Protein AF-A0ABD7NIS1-F1 (afdb_monomer_lite)

Secondary structure (DSSP, 8-state):
--HHHHHHHHHHHHHHHHHHHHS---HHHHHHHHHHHHHHHHHHHHHTT---HHHHHHHHHHHHHHHTTPPPPPP-TTSS--------------SS---------HHHHHHHHHS------

Organism: Klebsiella pneumoniae (NCBI:txid573)

Sequence (121 aa):
MKREYADKINSLLQCFHFNKEFLEWNHDYSHQLLRHGVSHLYHFAMLQGENDETTLEELRNIIISITNGDIPKPYDLSSMDAEQPEAASKTVMFFKPLAVTVEVTPEMLQQLKQSPRCQRR

Foldseek 3Di:
DALVLLVQLLVLVVVLVCCVPPVVPDNVVSLVSSLVSLVCSLVVCVVVVPPPPVVNVVSVVCSVCSVVVHHDDRDDSVPHDPPDPPPPVPPVDPPDDPPDDDDQDPVNVVVVVPPDDPPDD

Radius of gyration: 25.38 Å; chains: 1; bounding box: 46×58×58 Å

pLDDT: mean 80.06, std 16.13, range [44.03, 96.0]

Structure (mmCIF, N/CA/C/O backbone):
data_AF-A0ABD7NIS1-F1
#
_entry.id   AF-A0ABD7NIS1-F1
#
loop_
_atom_site.group_PDB
_atom_site.id
_atom_site.type_symbol
_atom_site.label_atom_id
_atom_site.label_alt_id
_atom_site.label_comp_id
_atom_site.label_asym_id
_atom_site.label_entity_id
_atom_site.label_seq_id
_atom_site.pdbx_PDB_ins_code
_atom_site.Cartn_x
_atom_site.Cartn_y
_atom_site.Cartn_z
_atom_site.occupancy
_atom_site.B_iso_or_equiv
_atom_site.auth_seq_id
_atom_site.auth_comp_id
_atom_site.auth_asym_id
_atom_site.auth_atom_id
_atom_site.pdbx_PDB_model_num
ATOM 1 N N . MET A 1 1 ? -11.942 -6.179 4.458 1.00 85.94 1 MET A N 1
ATOM 2 C CA . MET A 1 1 ? -10.960 -5.083 4.301 1.00 85.94 1 MET A CA 1
ATOM 3 C C . MET A 1 1 ? -11.689 -3.753 4.191 1.00 85.94 1 MET A C 1
ATOM 5 O O . MET A 1 1 ? -12.644 -3.682 3.426 1.00 85.94 1 MET A O 1
ATOM 9 N N . LYS A 1 2 ? -11.251 -2.712 4.914 1.00 88.75 2 LYS A N 1
ATOM 10 C CA . LYS A 1 2 ? -11.826 -1.358 4.795 1.00 88.75 2 LYS A CA 1
ATOM 11 C C . LYS A 1 2 ? -11.429 -0.660 3.493 1.00 88.75 2 LYS A C 1
ATOM 13 O O . LYS A 1 2 ? -10.336 -0.868 2.959 1.00 88.75 2 LYS A O 1
ATOM 18 N N . ARG A 1 3 ? -12.309 0.231 3.028 1.00 89.44 3 ARG A N 1
ATOM 19 C CA . ARG A 1 3 ? -12.161 0.988 1.775 1.00 89.44 3 ARG A CA 1
ATOM 20 C C . ARG A 1 3 ? -10.873 1.813 1.712 1.00 89.44 3 ARG A C 1
ATOM 22 O O . ARG A 1 3 ? -10.237 1.859 0.666 1.00 89.44 3 ARG A O 1
ATOM 29 N N . GLU A 1 4 ? -10.473 2.441 2.815 1.00 90.56 4 GLU A N 1
ATOM 30 C CA . GLU A 1 4 ? -9.267 3.279 2.871 1.00 90.56 4 GLU A CA 1
ATOM 31 C C . GLU A 1 4 ? -7.980 2.497 2.575 1.00 90.56 4 GLU A C 1
ATOM 33 O O . GLU A 1 4 ? -7.137 2.966 1.811 1.00 90.56 4 GLU A O 1
ATOM 38 N N . TYR A 1 5 ? -7.843 1.277 3.101 1.00 93.31 5 TYR A N 1
ATOM 39 C CA . TYR A 1 5 ? -6.679 0.437 2.822 1.00 93.31 5 TYR A CA 1
ATOM 40 C C . TYR A 1 5 ? -6.729 -0.130 1.408 1.00 93.31 5 TYR A C 1
ATOM 42 O O . TYR A 1 5 ? -5.697 -0.157 0.740 1.00 93.31 5 TYR A O 1
ATOM 50 N N . ALA A 1 6 ? -7.914 -0.517 0.929 1.00 93.38 6 ALA A N 1
ATOM 51 C CA . ALA A 1 6 ? -8.104 -0.961 -0.449 1.00 93.38 6 ALA A CA 1
ATOM 52 C C . ALA A 1 6 ? -7.696 0.128 -1.460 1.00 93.38 6 ALA A C 1
ATOM 54 O O . ALA A 1 6 ? -6.998 -0.159 -2.431 1.00 93.38 6 ALA A O 1
ATOM 55 N N . ASP A 1 7 ? -8.040 1.392 -1.198 1.00 93.69 7 ASP A N 1
ATOM 56 C CA . ASP A 1 7 ? -7.620 2.537 -2.014 1.00 93.69 7 ASP A CA 1
ATOM 57 C C . ASP A 1 7 ? -6.092 2.736 -2.004 1.00 93.69 7 ASP A C 1
ATOM 59 O O . ASP A 1 7 ? -5.462 2.929 -3.052 1.00 93.69 7 ASP A O 1
ATOM 63 N N . LYS A 1 8 ? -5.452 2.600 -0.833 1.00 94.69 8 LYS A N 1
ATOM 64 C CA . LYS A 1 8 ? -3.983 2.639 -0.731 1.00 94.69 8 LYS A CA 1
ATOM 65 C C . LYS A 1 8 ? -3.311 1.485 -1.468 1.00 94.69 8 LYS A C 1
ATOM 67 O O . LYS A 1 8 ? -2.303 1.714 -2.134 1.00 94.69 8 LYS A O 1
ATOM 72 N N . ILE A 1 9 ? -3.861 0.275 -1.398 1.00 95.12 9 ILE A N 1
ATOM 73 C CA . ILE A 1 9 ? -3.353 -0.875 -2.156 1.00 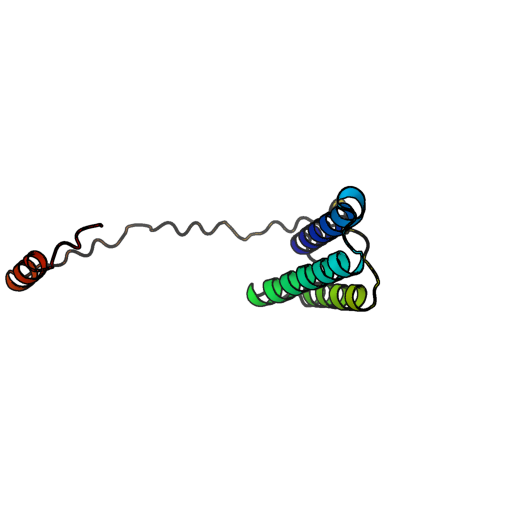95.12 9 ILE A CA 1
ATOM 74 C C . ILE A 1 9 ? -3.489 -0.622 -3.658 1.00 95.12 9 ILE A C 1
ATOM 76 O O . ILE A 1 9 ? -2.522 -0.816 -4.391 1.00 95.12 9 ILE A O 1
ATOM 80 N N . ASN A 1 10 ? -4.635 -0.117 -4.116 1.00 94.75 10 ASN A N 1
ATOM 81 C CA . ASN A 1 10 ? -4.844 0.232 -5.521 1.00 94.75 10 ASN A CA 1
ATOM 82 C C . ASN A 1 10 ? -3.838 1.279 -6.006 1.00 94.75 10 ASN A C 1
ATOM 84 O O . ASN A 1 10 ? -3.283 1.134 -7.093 1.00 94.75 10 ASN A O 1
ATOM 88 N N . SER A 1 11 ? -3.543 2.283 -5.179 1.00 94.50 11 SER A N 1
ATOM 89 C CA . SER A 1 11 ? -2.518 3.290 -5.475 1.00 94.50 11 SER A CA 1
ATOM 90 C C . SER A 1 11 ? -1.126 2.659 -5.630 1.00 94.50 11 SER A C 1
ATOM 92 O O . SER A 1 11 ? -0.404 2.969 -6.576 1.00 94.50 11 SER A O 1
ATOM 94 N N . LEU A 1 12 ? -0.751 1.730 -4.742 1.00 94.62 12 LEU A N 1
ATOM 95 C CA . LEU A 1 12 ? 0.520 0.998 -4.831 1.00 94.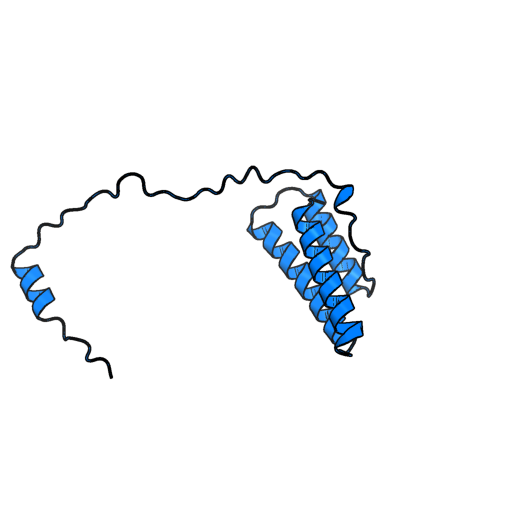62 12 LEU A CA 1
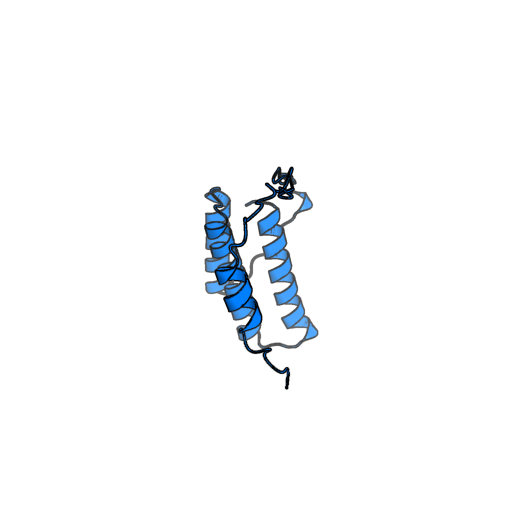ATOM 96 C C . LEU A 1 12 ? 0.594 0.112 -6.081 1.00 94.62 12 LEU A C 1
ATOM 98 O O . LEU A 1 12 ? 1.627 0.086 -6.753 1.00 94.62 12 LEU A O 1
ATOM 102 N N . LEU A 1 13 ? -0.496 -0.581 -6.420 1.00 93.62 13 LEU A N 1
ATOM 103 C CA . LEU A 1 13 ? -0.594 -1.387 -7.637 1.00 93.62 13 LEU A CA 1
ATOM 104 C C . LEU A 1 13 ? -0.485 -0.515 -8.889 1.00 93.62 13 LEU A C 1
ATOM 106 O O . LEU A 1 13 ? 0.245 -0.861 -9.815 1.00 93.62 13 LEU A O 1
ATOM 110 N N . GLN A 1 14 ? -1.139 0.646 -8.906 1.00 91.94 14 GLN A N 1
ATOM 111 C CA . GLN A 1 14 ? -1.025 1.596 -10.007 1.00 91.94 14 GLN A CA 1
ATOM 112 C C . GLN A 1 14 ? 0.423 2.063 -10.188 1.00 91.94 14 GLN A C 1
ATOM 114 O O . GLN A 1 14 ? 0.920 2.057 -11.312 1.00 91.94 14 GLN A O 1
ATOM 119 N N . CYS A 1 15 ? 1.126 2.403 -9.102 1.00 89.00 15 CYS A N 1
ATOM 120 C CA . CYS A 1 15 ? 2.551 2.735 -9.165 1.00 89.00 15 CYS A CA 1
ATOM 121 C C . CYS A 1 15 ? 3.386 1.569 -9.712 1.00 89.00 15 CYS A C 1
ATOM 123 O O . CYS A 1 15 ? 4.256 1.783 -10.552 1.00 89.00 15 CYS A O 1
ATOM 125 N N . PHE A 1 16 ? 3.112 0.337 -9.278 1.00 89.88 16 PHE A N 1
ATOM 126 C CA . PHE A 1 16 ? 3.798 -0.853 -9.780 1.00 89.88 16 PHE A CA 1
ATOM 127 C C . PHE A 1 16 ? 3.615 -1.032 -11.297 1.00 89.88 16 PHE A C 1
ATOM 129 O O . PHE A 1 16 ? 4.601 -1.202 -12.020 1.00 89.88 16 PHE A O 1
ATOM 136 N N . HIS A 1 17 ? 2.374 -0.959 -11.787 1.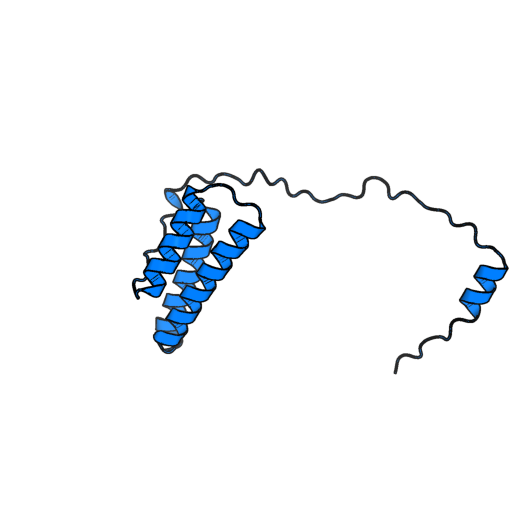00 87.56 17 HIS A N 1
ATOM 137 C CA . HIS A 1 17 ? 2.070 -1.094 -13.213 1.00 87.56 17 HIS A CA 1
ATOM 138 C C . HIS A 1 17 ? 2.666 0.056 -14.029 1.00 87.56 17 HIS A C 1
ATOM 140 O O . HIS A 1 17 ? 3.296 -0.190 -15.054 1.00 87.56 17 HIS A O 1
ATOM 146 N N . PHE A 1 18 ? 2.570 1.289 -13.527 1.00 86.31 18 PHE A N 1
ATOM 147 C CA . PHE A 1 18 ? 3.158 2.459 -14.173 1.00 86.31 18 PHE A CA 1
ATOM 148 C C . PHE A 1 18 ? 4.680 2.337 -14.316 1.00 86.31 18 PHE A C 1
ATOM 150 O O . PHE A 1 18 ? 5.219 2.542 -15.402 1.00 86.31 18 PHE A O 1
ATOM 157 N N . ASN A 1 19 ? 5.382 1.942 -13.251 1.00 81.44 19 ASN A N 1
ATOM 158 C CA . ASN A 1 19 ? 6.838 1.776 -13.281 1.00 81.44 19 ASN A CA 1
ATOM 159 C C . ASN A 1 19 ? 7.277 0.700 -14.283 1.00 81.44 19 ASN A C 1
ATOM 161 O O . ASN A 1 19 ? 8.333 0.823 -14.903 1.00 81.44 19 ASN A O 1
ATOM 165 N N . LYS A 1 20 ? 6.462 -0.347 -14.449 1.00 77.06 20 LYS A N 1
ATOM 166 C CA . LYS A 1 20 ? 6.717 -1.415 -15.417 1.00 77.06 20 LYS A CA 1
ATOM 167 C C . LYS A 1 20 ? 6.488 -0.953 -16.858 1.00 77.06 20 LYS A C 1
ATOM 169 O O . LYS A 1 20 ? 7.301 -1.267 -17.717 1.00 77.06 20 LYS A O 1
ATOM 174 N N . GLU A 1 21 ? 5.393 -0.244 -17.120 1.00 75.56 21 GLU A N 1
ATOM 175 C CA . GLU A 1 21 ? 4.975 0.122 -18.481 1.00 75.56 21 GLU A CA 1
ATOM 176 C C . GLU A 1 21 ? 5.691 1.360 -19.030 1.00 75.56 21 GLU A C 1
ATOM 178 O O . GLU A 1 21 ? 5.954 1.421 -20.227 1.00 75.56 21 GLU A O 1
ATOM 183 N N . PHE A 1 22 ? 6.020 2.336 -18.179 1.00 68.50 22 PHE A N 1
ATOM 184 C CA . PHE A 1 22 ? 6.508 3.645 -18.633 1.00 68.50 22 PHE A CA 1
ATOM 185 C C . PHE A 1 22 ? 7.982 3.909 -18.343 1.00 68.50 22 PHE A C 1
ATOM 187 O O . PHE A 1 22 ? 8.601 4.701 -19.050 1.00 68.50 22 PHE A O 1
ATOM 194 N N . LEU A 1 23 ? 8.546 3.291 -17.305 1.00 68.94 23 LEU A N 1
ATOM 195 C CA . LEU A 1 23 ? 9.927 3.552 -16.886 1.00 68.94 23 LEU A CA 1
ATOM 196 C C . LEU A 1 23 ? 10.882 2.396 -17.208 1.00 68.94 23 LEU A C 1
ATOM 198 O O . LEU A 1 23 ? 12.071 2.518 -16.924 1.00 68.94 23 LEU A O 1
ATOM 202 N N . GLU A 1 24 ? 10.368 1.286 -17.759 1.00 71.25 24 GLU A N 1
ATOM 203 C CA . GLU A 1 24 ? 11.114 0.041 -18.017 1.00 71.25 24 GLU A CA 1
ATOM 204 C C . GLU A 1 24 ? 11.936 -0.421 -16.800 1.00 71.25 24 GLU A C 1
ATOM 206 O O . GLU A 1 24 ? 13.006 -1.022 -16.920 1.00 71.25 24 GLU A O 1
ATOM 211 N N . TRP A 1 25 ? 11.456 -0.115 -15.590 1.00 75.81 25 TRP A N 1
ATOM 212 C CA . TRP A 1 25 ? 12.160 -0.496 -14.376 1.00 75.81 25 TRP A CA 1
ATOM 213 C C . TRP A 1 25 ? 12.243 -2.011 -14.272 1.00 75.81 25 TRP A C 1
ATOM 215 O O . TRP A 1 25 ? 11.302 -2.728 -14.623 1.00 75.81 25 TRP A O 1
ATOM 225 N N . ASN A 1 26 ? 13.370 -2.490 -13.736 1.00 81.69 26 ASN A N 1
ATOM 226 C CA . ASN A 1 26 ? 13.562 -3.910 -13.487 1.00 81.69 26 ASN A CA 1
ATOM 227 C C . ASN A 1 26 ? 12.358 -4.446 -12.694 1.00 81.69 26 ASN A C 1
ATOM 229 O O . ASN A 1 26 ? 11.996 -3.902 -11.646 1.00 81.69 26 ASN A O 1
ATOM 233 N N . HIS A 1 27 ? 11.743 -5.504 -13.222 1.00 83.75 27 HIS A N 1
ATOM 234 C CA . HIS A 1 27 ? 10.585 -6.147 -12.621 1.00 83.75 27 HIS A CA 1
ATOM 235 C C . HIS A 1 27 ? 10.830 -6.495 -11.149 1.00 83.75 27 HIS A C 1
ATOM 237 O O . HIS A 1 27 ? 9.972 -6.207 -10.317 1.00 83.75 27 HIS A O 1
ATOM 243 N N . ASP A 1 28 ? 12.023 -6.994 -10.820 1.00 86.38 28 ASP A N 1
ATOM 244 C CA . ASP A 1 28 ? 12.405 -7.360 -9.456 1.00 86.38 28 ASP A CA 1
ATOM 245 C C . ASP A 1 28 ? 12.424 -6.143 -8.528 1.00 86.38 28 ASP A C 1
ATOM 247 O O . ASP A 1 28 ? 12.000 -6.225 -7.375 1.00 86.38 28 ASP A O 1
ATOM 251 N N . TYR A 1 29 ? 12.873 -4.993 -9.035 1.00 87.44 29 TYR A N 1
ATOM 252 C CA . TYR A 1 29 ? 12.919 -3.754 -8.265 1.00 87.44 29 TYR A CA 1
ATOM 253 C C . TYR A 1 29 ? 11.514 -3.214 -7.983 1.00 87.44 29 TYR A C 1
ATOM 255 O O . TYR A 1 29 ? 11.171 -2.944 -6.830 1.00 87.44 29 TYR A O 1
ATOM 263 N N . SER A 1 30 ? 10.664 -3.126 -9.009 1.00 89.00 30 SER A N 1
ATOM 264 C CA . SER A 1 30 ? 9.263 -2.716 -8.845 1.00 89.00 30 SER A CA 1
ATOM 265 C C . SER A 1 30 ? 8.499 -3.679 -7.932 1.00 89.00 30 SER A C 1
ATOM 267 O O . SER A 1 30 ? 7.701 -3.246 -7.101 1.00 89.00 30 SER A O 1
ATOM 269 N N . HIS A 1 31 ? 8.777 -4.979 -8.034 1.00 91.25 31 HIS A N 1
ATOM 270 C CA . HIS A 1 31 ? 8.176 -6.006 -7.192 1.00 91.25 31 HIS A CA 1
ATOM 271 C C . HIS A 1 31 ? 8.589 -5.861 -5.719 1.00 91.25 31 HIS A C 1
ATOM 273 O O . HIS A 1 31 ? 7.740 -5.876 -4.823 1.00 91.25 31 HIS A O 1
ATOM 279 N N . GLN A 1 32 ? 9.879 -5.637 -5.449 1.00 91.25 32 GLN A N 1
ATOM 280 C CA . GLN A 1 32 ? 10.364 -5.345 -4.097 1.00 91.25 32 GLN A CA 1
ATOM 281 C C . GLN A 1 32 ? 9.725 -4.075 -3.531 1.00 91.25 32 GLN A C 1
ATOM 283 O O . GLN A 1 32 ? 9.295 -4.079 -2.375 1.00 91.25 32 GLN A O 1
ATOM 288 N N . LEU A 1 33 ? 9.618 -3.014 -4.335 1.00 92.06 33 LEU A N 1
ATOM 289 C CA . LEU A 1 33 ? 8.991 -1.760 -3.924 1.00 92.06 33 LEU A CA 1
ATOM 290 C C . LEU A 1 33 ? 7.514 -1.957 -3.560 1.00 92.06 33 LEU A C 1
ATOM 292 O O . LEU A 1 33 ? 7.077 -1.457 -2.525 1.00 92.06 33 LEU A O 1
ATOM 296 N N . LEU A 1 34 ? 6.769 -2.731 -4.354 1.00 94.62 34 LEU A N 1
ATOM 297 C CA . LEU A 1 34 ? 5.376 -3.077 -4.066 1.00 94.62 34 LEU A CA 1
ATOM 298 C C . LEU A 1 34 ? 5.258 -3.830 -2.733 1.00 94.62 34 LEU A C 1
ATOM 300 O O . LEU A 1 34 ? 4.493 -3.422 -1.858 1.00 94.62 34 LEU A O 1
ATOM 304 N N . ARG A 1 35 ? 6.068 -4.879 -2.537 1.00 95.12 35 ARG A N 1
ATOM 305 C CA . ARG A 1 35 ? 6.101 -5.657 -1.287 1.00 95.12 35 ARG A CA 1
ATOM 306 C C . ARG A 1 35 ? 6.390 -4.771 -0.074 1.00 95.12 35 ARG A C 1
ATOM 308 O O . ARG A 1 35 ? 5.735 -4.896 0.960 1.00 95.12 35 ARG A O 1
ATOM 315 N N . HIS A 1 36 ? 7.364 -3.870 -0.195 1.00 95.44 36 HIS A N 1
ATOM 316 C CA . HIS A 1 36 ? 7.709 -2.929 0.868 1.00 95.44 36 HIS A CA 1
ATOM 317 C C . HIS A 1 36 ? 6.589 -1.921 1.128 1.00 95.44 36 HIS A C 1
ATOM 319 O O . HIS A 1 36 ? 6.253 -1.693 2.288 1.00 95.44 36 HIS A O 1
ATOM 325 N N . GLY A 1 37 ? 5.966 -1.374 0.083 1.00 95.50 37 GLY A N 1
ATOM 326 C CA . GLY A 1 37 ? 4.843 -0.444 0.202 1.00 95.50 37 GLY A CA 1
ATOM 327 C C . GLY A 1 37 ? 3.662 -1.041 0.969 1.00 95.50 37 GLY A C 1
ATOM 328 O O . GLY A 1 37 ? 3.164 -0.417 1.906 1.00 95.50 37 GLY A O 1
ATOM 329 N N . VAL A 1 38 ? 3.263 -2.275 0.644 1.00 95.88 38 VAL A N 1
ATOM 330 C CA . VAL A 1 38 ? 2.166 -2.952 1.362 1.00 95.88 38 VAL A CA 1
ATOM 331 C C . VAL A 1 38 ? 2.577 -3.315 2.792 1.00 95.88 38 VAL A C 1
ATOM 333 O O . VAL A 1 38 ? 1.786 -3.152 3.718 1.00 95.88 38 VAL A O 1
ATOM 336 N N . SER A 1 39 ? 3.829 -3.730 3.012 1.00 95.88 39 SER A N 1
ATOM 337 C CA . SER A 1 39 ? 4.340 -3.969 4.368 1.00 95.88 39 SER A CA 1
ATOM 338 C C . SER A 1 39 ? 4.285 -2.706 5.231 1.00 95.88 39 SER A C 1
ATOM 340 O O . SER A 1 39 ? 3.839 -2.762 6.378 1.00 95.88 39 SER A O 1
ATOM 342 N N . HIS A 1 40 ? 4.664 -1.547 4.689 1.00 96.00 40 HIS A N 1
ATOM 343 C CA . HIS A 1 40 ? 4.524 -0.273 5.394 1.00 96.00 40 HIS A CA 1
ATOM 344 C C . HIS A 1 40 ? 3.066 0.050 5.714 1.00 96.00 40 HIS A C 1
ATOM 346 O O . HIS A 1 40 ? 2.790 0.490 6.826 1.00 96.00 40 HIS A O 1
ATOM 352 N N . LEU A 1 41 ? 2.141 -0.211 4.788 1.00 95.44 41 LEU A N 1
ATOM 353 C CA . LEU A 1 41 ? 0.710 -0.012 5.017 1.00 95.44 41 LEU A CA 1
ATOM 354 C C . LEU A 1 41 ? 0.185 -0.881 6.170 1.00 95.44 41 LEU A C 1
ATOM 356 O O . LEU A 1 41 ? -0.515 -0.370 7.038 1.00 95.44 41 LEU A O 1
ATOM 360 N N . TYR A 1 42 ? 0.570 -2.160 6.220 1.00 95.06 42 TYR A N 1
ATOM 361 C CA . TYR A 1 42 ? 0.202 -3.075 7.306 1.00 95.06 42 TYR A CA 1
ATOM 362 C C . TYR A 1 42 ? 0.698 -2.590 8.672 1.00 95.06 42 TYR A C 1
ATOM 364 O O . TYR A 1 42 ? -0.087 -2.452 9.609 1.00 95.06 42 TYR A O 1
ATOM 372 N N . HIS A 1 43 ? 1.988 -2.267 8.787 1.00 94.56 43 HIS A N 1
ATOM 373 C CA . HIS A 1 43 ? 2.541 -1.785 10.054 1.00 94.56 43 HIS A CA 1
ATOM 374 C C . HIS A 1 43 ? 1.966 -0.419 10.443 1.00 94.56 43 HIS A C 1
ATOM 376 O O . HIS A 1 43 ? 1.742 -0.159 11.622 1.00 94.56 43 HIS A O 1
ATOM 382 N N . PHE A 1 44 ? 1.693 0.448 9.467 1.00 93.94 44 PHE A N 1
ATOM 383 C CA . PHE A 1 44 ? 1.028 1.723 9.707 1.00 93.94 44 PHE A CA 1
ATOM 384 C C . PHE A 1 44 ? -0.386 1.529 10.266 1.00 93.94 44 PHE A C 1
ATOM 386 O O . PHE A 1 44 ? -0.721 2.178 11.251 1.00 93.94 44 PHE A O 1
ATOM 393 N N . ALA A 1 45 ? -1.176 0.607 9.706 1.00 92.50 45 ALA A N 1
ATOM 394 C CA . ALA A 1 45 ? -2.504 0.266 10.218 1.00 92.50 45 ALA A CA 1
ATOM 395 C C . ALA A 1 45 ? -2.438 -0.195 11.684 1.00 92.50 45 ALA A C 1
ATOM 397 O O . ALA A 1 45 ? -3.153 0.330 12.536 1.00 92.50 45 ALA A O 1
ATOM 398 N N . MET A 1 46 ? -1.504 -1.099 12.008 1.00 90.19 46 MET A N 1
ATOM 399 C CA . MET A 1 46 ? -1.291 -1.551 13.389 1.00 90.19 46 MET A CA 1
ATOM 400 C C . MET A 1 46 ? -0.947 -0.390 14.334 1.00 90.19 46 MET A C 1
ATOM 402 O O . MET A 1 46 ? -1.494 -0.298 15.431 1.00 90.19 46 MET A O 1
ATOM 406 N N . LEU A 1 47 ? -0.053 0.514 13.917 1.00 92.81 47 LEU A N 1
ATOM 407 C CA . LEU A 1 47 ? 0.372 1.658 14.733 1.00 92.81 47 LEU A CA 1
ATOM 408 C C . LEU A 1 47 ? -0.721 2.721 14.906 1.00 92.81 47 LEU A C 1
ATOM 410 O O . LEU A 1 47 ? -0.721 3.419 15.917 1.00 92.81 47 LEU A O 1
ATOM 414 N N . GLN A 1 48 ? -1.653 2.836 13.959 1.00 90.56 48 GLN A N 1
ATOM 415 C CA . GLN A 1 48 ? -2.835 3.696 14.083 1.00 90.56 48 GLN A CA 1
ATOM 416 C C . GLN A 1 48 ? -3.909 3.114 15.012 1.00 90.56 48 GLN A C 1
ATOM 418 O O . GLN A 1 48 ? -4.911 3.775 15.282 1.00 90.56 48 GLN A O 1
ATOM 423 N N . GLY A 1 49 ? -3.705 1.899 15.528 1.00 89.69 49 GLY A N 1
ATOM 424 C CA . GLY A 1 49 ? -4.687 1.211 16.355 1.00 89.69 49 GLY A CA 1
ATOM 425 C C . GLY A 1 49 ? -5.834 0.629 15.536 1.00 89.69 49 GLY A C 1
ATOM 426 O O . GLY A 1 49 ? -6.968 0.611 16.011 1.00 89.69 49 GLY A O 1
ATOM 427 N N . GLU A 1 50 ? -5.569 0.173 14.308 1.00 91.69 50 GLU A N 1
ATOM 428 C CA . GLU A 1 50 ? -6.526 -0.658 13.583 1.00 91.69 50 GLU A CA 1
ATOM 429 C C . GLU A 1 50 ? -6.794 -1.942 14.380 1.00 91.69 50 GLU A C 1
ATOM 431 O O . GLU A 1 50 ? -5.862 -2.655 14.749 1.00 91.69 50 GLU A O 1
ATOM 436 N N . ASN A 1 51 ? -8.070 -2.214 14.658 1.00 89.88 51 ASN A N 1
ATOM 437 C CA . ASN A 1 51 ? -8.510 -3.371 15.445 1.00 89.88 51 ASN A CA 1
ATOM 438 C C . ASN A 1 51 ? -9.362 -4.346 14.623 1.00 89.88 51 ASN A C 1
ATOM 440 O O . ASN A 1 51 ? -9.724 -5.403 15.132 1.00 89.88 51 ASN A O 1
ATOM 444 N N . ASP A 1 52 ? -9.707 -4.011 13.374 1.00 91.50 52 ASP A N 1
ATOM 445 C CA . ASP A 1 52 ? -10.403 -4.951 12.499 1.00 91.50 52 ASP A CA 1
ATOM 446 C C . ASP A 1 52 ? -9.450 -6.074 12.065 1.00 91.50 52 ASP A C 1
ATOM 448 O O . ASP A 1 52 ? -8.633 -5.907 11.152 1.00 91.50 52 ASP A O 1
ATOM 452 N N . GLU A 1 53 ? -9.570 -7.228 12.727 1.00 91.00 53 GLU A N 1
ATOM 453 C CA . GLU A 1 53 ? -8.777 -8.429 12.444 1.00 91.00 53 GLU A CA 1
ATOM 454 C C . GLU A 1 53 ? -8.876 -8.827 10.969 1.00 91.00 53 GLU A C 1
ATOM 456 O O . GLU A 1 53 ? -7.859 -9.146 10.356 1.00 91.00 53 GLU A O 1
ATOM 461 N N . THR A 1 54 ? -10.063 -8.695 10.366 1.00 92.12 54 THR A N 1
ATOM 462 C CA . THR A 1 54 ? -10.297 -8.999 8.947 1.00 92.12 54 THR A CA 1
ATOM 463 C C . THR A 1 54 ? -9.410 -8.150 8.038 1.00 92.12 54 THR A C 1
ATOM 465 O O . THR A 1 54 ? -8.812 -8.644 7.087 1.00 92.12 54 THR A O 1
ATOM 468 N N . THR A 1 55 ? -9.306 -6.846 8.299 1.00 91.38 55 THR A N 1
ATOM 469 C CA . THR A 1 55 ? -8.470 -5.941 7.500 1.00 91.38 55 THR A CA 1
ATOM 470 C C . THR A 1 55 ? -6.984 -6.226 7.683 1.00 91.38 55 THR A C 1
ATOM 472 O O . THR A 1 55 ? -6.245 -6.221 6.697 1.00 91.38 55 THR A O 1
ATOM 475 N N . LEU A 1 56 ? -6.538 -6.498 8.910 1.00 94.12 56 LEU A N 1
ATOM 476 C CA . LEU A 1 56 ? -5.138 -6.836 9.182 1.00 94.12 56 LEU A CA 1
ATOM 477 C C . LEU A 1 56 ? -4.739 -8.176 8.554 1.00 94.12 56 LEU A C 1
ATOM 479 O O . LEU A 1 56 ? -3.649 -8.289 7.988 1.00 94.12 56 LEU A O 1
ATOM 483 N N . GLU A 1 57 ? -5.619 -9.173 8.616 1.00 95.00 57 GLU A N 1
ATOM 484 C CA . GLU A 1 57 ? -5.413 -10.480 7.998 1.00 95.00 57 GLU A CA 1
ATOM 485 C C . GLU A 1 57 ? -5.341 -10.371 6.472 1.00 95.00 57 GLU A C 1
ATOM 487 O O . GLU A 1 57 ? -4.396 -10.878 5.868 1.00 95.00 57 GLU A O 1
ATOM 492 N N . GLU A 1 58 ? -6.253 -9.625 5.848 1.00 94.25 58 GLU A N 1
ATOM 493 C CA . GLU A 1 58 ? -6.215 -9.351 4.409 1.00 94.25 58 GLU A CA 1
ATOM 494 C C . GLU A 1 58 ? -4.909 -8.651 3.996 1.00 94.25 58 GLU A C 1
ATOM 496 O O . GLU A 1 58 ? -4.233 -9.094 3.068 1.00 94.25 58 GLU A O 1
ATOM 501 N N . LEU A 1 59 ? -4.482 -7.607 4.719 1.00 94.62 59 LEU A N 1
ATOM 502 C CA . LEU A 1 59 ? -3.203 -6.928 4.463 1.00 94.62 59 LEU A CA 1
ATOM 503 C C . LEU A 1 59 ? -2.015 -7.892 4.554 1.00 94.62 59 LEU A C 1
ATOM 505 O O . LEU A 1 59 ? -1.112 -7.859 3.713 1.00 94.62 59 LEU A O 1
ATOM 509 N N . ARG A 1 60 ? -2.018 -8.781 5.550 1.00 95.12 60 ARG A N 1
ATOM 510 C CA . ARG A 1 60 ? -0.988 -9.810 5.712 1.00 95.12 60 ARG A CA 1
ATOM 511 C C . ARG A 1 60 ? -1.003 -10.811 4.557 1.00 95.12 60 ARG A C 1
ATOM 513 O O . ARG A 1 60 ? 0.062 -11.133 4.030 1.00 95.12 60 ARG A O 1
ATOM 520 N N . ASN A 1 61 ? -2.180 -11.267 4.140 1.00 95.62 61 ASN A N 1
ATOM 521 C CA . ASN A 1 61 ? -2.344 -12.200 3.025 1.00 95.62 61 ASN A CA 1
ATOM 522 C C . ASN A 1 61 ? -1.840 -11.601 1.711 1.00 95.62 61 ASN A C 1
ATOM 524 O O . ASN A 1 61 ? -1.159 -12.284 0.948 1.00 95.62 61 ASN A O 1
ATOM 528 N N . ILE A 1 62 ? -2.067 -10.306 1.486 1.00 95.06 62 ILE A N 1
ATOM 529 C CA . ILE A 1 62 ? -1.517 -9.594 0.328 1.00 95.06 62 ILE A CA 1
ATOM 530 C C . ILE A 1 62 ? 0.014 -9.574 0.365 1.00 95.06 62 ILE A C 1
ATOM 532 O O . ILE A 1 62 ? 0.654 -9.854 -0.647 1.00 95.06 62 ILE A O 1
ATOM 536 N N . ILE A 1 63 ? 0.623 -9.278 1.519 1.00 95.50 63 ILE A N 1
ATOM 537 C CA . ILE A 1 63 ? 2.090 -9.290 1.661 1.00 95.50 63 ILE A CA 1
ATOM 538 C C . ILE A 1 63 ? 2.647 -10.679 1.341 1.00 95.50 63 ILE A C 1
ATOM 540 O O . ILE A 1 63 ? 3.669 -10.781 0.660 1.00 95.50 63 ILE A O 1
ATOM 544 N N . ILE A 1 64 ? 1.987 -11.740 1.813 1.00 95.75 64 ILE A N 1
ATOM 545 C CA . ILE A 1 64 ? 2.373 -13.129 1.530 1.00 95.75 64 ILE A CA 1
ATOM 546 C C . ILE A 1 64 ? 2.249 -13.422 0.031 1.00 95.75 64 ILE A C 1
ATOM 548 O O . ILE A 1 64 ? 3.212 -13.905 -0.559 1.00 95.75 64 ILE A O 1
ATOM 552 N N . SER A 1 65 ? 1.121 -13.069 -0.593 1.00 95.50 65 SER A N 1
ATOM 553 C CA . SER A 1 65 ? 0.890 -13.227 -2.037 1.00 95.50 65 SER A CA 1
ATOM 554 C C . SER A 1 65 ? 1.998 -12.563 -2.854 1.00 95.50 65 SER A C 1
ATOM 556 O O . SER A 1 65 ? 2.658 -13.224 -3.652 1.00 95.50 65 SER A O 1
ATOM 558 N N . ILE A 1 66 ? 2.289 -11.287 -2.578 1.00 94.38 66 ILE A N 1
ATOM 559 C CA . ILE A 1 66 ? 3.350 -10.551 -3.277 1.00 94.38 66 ILE A CA 1
ATOM 560 C C . ILE A 1 66 ? 4.712 -11.188 -2.992 1.00 94.38 66 ILE A C 1
ATOM 562 O O . ILE A 1 66 ? 5.536 -11.316 -3.883 1.00 94.38 66 ILE A O 1
ATOM 566 N N . THR A 1 67 ? 4.979 -11.640 -1.767 1.00 93.31 67 THR A N 1
ATOM 567 C CA . THR A 1 67 ? 6.255 -12.307 -1.450 1.00 93.31 67 THR A CA 1
ATOM 568 C C . THR A 1 67 ? 6.452 -13.592 -2.262 1.00 93.31 67 THR A C 1
ATOM 570 O O . THR A 1 67 ? 7.584 -13.896 -2.633 1.00 93.31 67 THR A O 1
ATOM 573 N N . ASN A 1 68 ? 5.370 -14.300 -2.590 1.00 93.25 68 ASN A N 1
ATOM 574 C CA . ASN A 1 68 ? 5.394 -15.496 -3.434 1.00 93.25 68 ASN A CA 1
ATOM 575 C C . ASN A 1 68 ? 5.467 -15.191 -4.944 1.00 93.25 68 ASN A C 1
ATOM 577 O O . ASN A 1 68 ? 5.598 -16.119 -5.737 1.00 93.25 68 ASN A O 1
ATOM 581 N N . GLY A 1 69 ? 5.423 -13.916 -5.343 1.00 88.75 69 GLY A N 1
ATOM 582 C CA . GLY A 1 69 ? 5.457 -13.482 -6.742 1.00 88.75 69 GLY A CA 1
ATOM 583 C C . GLY A 1 69 ? 4.080 -13.231 -7.362 1.00 88.75 69 GLY A C 1
ATOM 584 O O . GLY A 1 69 ? 4.000 -12.829 -8.523 1.00 88.75 69 GLY A O 1
ATOM 585 N N . ASP A 1 70 ? 2.999 -13.426 -6.603 1.00 92.12 70 ASP A N 1
ATOM 586 C CA . ASP A 1 70 ? 1.633 -13.217 -7.073 1.00 92.12 70 ASP A CA 1
ATOM 587 C C . ASP A 1 70 ? 1.173 -11.785 -6.802 1.00 92.12 70 ASP A C 1
ATOM 589 O O . ASP A 1 70 ? 1.022 -11.352 -5.653 1.00 92.12 70 ASP A O 1
ATOM 593 N N . ILE A 1 71 ? 0.902 -11.050 -7.881 1.00 91.62 71 ILE A N 1
ATOM 594 C CA . ILE A 1 71 ? 0.428 -9.668 -7.807 1.00 91.62 71 ILE A CA 1
ATOM 595 C C . ILE A 1 71 ? -1.103 -9.658 -7.733 1.00 91.62 71 ILE A C 1
ATOM 597 O O . ILE A 1 71 ? -1.762 -10.126 -8.667 1.00 91.62 71 ILE A O 1
ATOM 601 N N . PRO A 1 72 ? -1.691 -9.123 -6.648 1.00 91.94 72 PRO A N 1
ATOM 602 C CA . PRO A 1 72 ? -3.136 -9.089 -6.478 1.00 91.94 72 PRO A CA 1
ATOM 603 C C . PRO A 1 72 ? -3.793 -8.138 -7.482 1.00 91.94 72 PRO A C 1
ATOM 605 O O . PRO A 1 72 ? -3.193 -7.169 -7.952 1.00 91.94 72 PRO A O 1
ATOM 608 N N . LYS A 1 73 ? -5.065 -8.403 -7.789 1.00 91.44 73 LYS A N 1
ATOM 609 C CA . LYS A 1 73 ? -5.876 -7.502 -8.614 1.00 91.44 73 LYS A CA 1
ATOM 610 C C . LYS A 1 73 ? -6.291 -6.263 -7.809 1.00 91.44 73 LYS A C 1
ATOM 612 O O . LYS A 1 73 ? -6.485 -6.380 -6.600 1.00 91.44 73 LYS A O 1
ATOM 617 N N . PRO A 1 74 ? -6.488 -5.109 -8.470 1.00 92.56 74 PRO A N 1
ATOM 618 C CA . PRO A 1 74 ? -7.063 -3.939 -7.822 1.00 92.56 74 PRO A CA 1
ATOM 619 C C . PRO A 1 74 ? -8.449 -4.239 -7.242 1.00 92.56 74 PRO A C 1
ATOM 621 O O . PRO A 1 74 ? -9.254 -4.941 -7.857 1.00 92.56 74 PRO A O 1
ATOM 624 N N . TYR A 1 75 ? -8.725 -3.676 -6.073 1.00 91.50 75 TYR A N 1
ATOM 625 C CA . TYR A 1 75 ? -10.017 -3.752 -5.405 1.00 91.50 75 TYR A CA 1
ATOM 626 C C . TYR A 1 75 ? -11.049 -2.867 -6.105 1.00 91.50 75 TYR A C 1
ATOM 628 O O . TYR A 1 75 ? -10.752 -1.727 -6.474 1.00 91.50 75 TYR A O 1
ATOM 636 N N . ASP A 1 76 ? -12.284 -3.354 -6.229 1.00 91.25 76 ASP A N 1
ATOM 637 C CA . ASP A 1 76 ? -13.404 -2.543 -6.703 1.00 91.25 76 ASP A CA 1
ATOM 638 C C . ASP A 1 76 ? -13.976 -1.693 -5.561 1.00 91.25 76 ASP A C 1
ATOM 640 O O . ASP A 1 76 ? -14.841 -2.125 -4.798 1.00 91.25 76 ASP A O 1
ATOM 644 N N . LEU A 1 77 ? -13.510 -0.448 -5.468 1.00 87.38 77 LEU A N 1
ATOM 645 C CA . LEU A 1 77 ? -13.937 0.496 -4.433 1.00 87.38 77 LEU A CA 1
ATOM 646 C C . LEU A 1 77 ? -15.412 0.907 -4.556 1.00 87.38 77 LEU A C 1
ATOM 648 O O . LEU A 1 77 ? -15.959 1.462 -3.606 1.00 87.38 77 LEU A O 1
ATOM 652 N N . SER A 1 78 ? -16.062 0.687 -5.705 1.00 83.69 78 SER A N 1
ATOM 653 C CA . SER A 1 78 ? -17.483 1.023 -5.880 1.00 83.69 78 SER A CA 1
ATOM 654 C C . SER A 1 78 ? -18.406 0.063 -5.127 1.00 83.69 78 SER A C 1
ATOM 656 O O . SER A 1 78 ? -19.477 0.465 -4.681 1.00 83.69 78 SER A O 1
ATOM 658 N N . SER A 1 79 ? -17.943 -1.171 -4.921 1.00 77.69 79 SER A N 1
ATOM 659 C CA . SER A 1 79 ? -18.638 -2.226 -4.179 1.00 77.69 79 SER A CA 1
ATOM 660 C C . SER A 1 79 ? -18.424 -2.166 -2.661 1.00 77.69 79 SER A C 1
ATOM 662 O O . SER A 1 79 ? -19.069 -2.898 -1.914 1.00 77.69 79 SER A O 1
ATOM 664 N N . MET A 1 80 ? -17.518 -1.298 -2.199 1.00 81.44 80 MET A N 1
ATOM 665 C CA . MET A 1 80 ? -17.172 -1.143 -0.790 1.00 81.44 80 MET A CA 1
ATOM 666 C C . MET A 1 80 ? -17.886 0.083 -0.229 1.00 81.44 80 MET A C 1
ATOM 668 O O . MET A 1 80 ? -17.631 1.207 -0.682 1.00 81.44 80 MET A O 1
ATOM 672 N N . ASP A 1 81 ? -18.748 -0.125 0.767 1.00 69.44 81 ASP A N 1
ATOM 673 C CA . ASP A 1 81 ? -19.374 0.977 1.490 1.00 69.44 81 ASP A CA 1
ATOM 674 C C . ASP A 1 81 ? -18.298 1.961 1.957 1.00 69.44 81 ASP A C 1
ATOM 676 O O . ASP A 1 81 ? -17.243 1.593 2.487 1.00 69.44 81 ASP A O 1
ATOM 680 N N . ALA A 1 82 ? -18.539 3.244 1.693 1.00 58.75 82 ALA A N 1
ATOM 681 C CA . ALA A 1 82 ? -17.769 4.292 2.324 1.00 58.75 82 ALA A CA 1
ATOM 682 C C . ALA A 1 82 ? -18.220 4.329 3.782 1.00 58.75 82 ALA A C 1
ATOM 684 O O . ALA A 1 82 ? -19.114 5.096 4.133 1.00 58.75 82 ALA A O 1
ATOM 685 N N . GLU A 1 83 ? -17.619 3.495 4.633 1.00 55.47 83 GLU A N 1
ATOM 686 C CA . GLU A 1 83 ? -17.545 3.829 6.049 1.00 55.47 83 GLU A CA 1
ATOM 687 C C . GLU A 1 83 ? -16.822 5.171 6.110 1.00 55.47 83 GLU A C 1
ATOM 689 O O . GLU A 1 83 ? -15.602 5.282 5.974 1.00 55.47 83 GLU A O 1
ATOM 694 N N . GLN A 1 84 ? -17.632 6.224 6.158 1.00 47.00 84 GLN A N 1
ATOM 695 C CA . GLN A 1 84 ? -17.199 7.576 6.400 1.00 47.00 84 GLN A CA 1
ATOM 696 C C . GLN A 1 84 ? -16.327 7.515 7.652 1.00 47.00 84 GLN A C 1
ATOM 698 O O . GLN A 1 84 ? -16.774 6.975 8.668 1.00 47.00 84 GLN A O 1
ATOM 703 N N . PRO A 1 85 ? -15.105 8.063 7.632 1.00 45.66 85 PRO A N 1
ATOM 704 C CA . PRO A 1 85 ? -14.403 8.265 8.871 1.00 45.66 85 PRO A CA 1
ATOM 705 C C . PRO A 1 85 ? -15.259 9.247 9.672 1.00 45.66 85 PRO A C 1
ATOM 707 O O . PRO A 1 85 ? -15.224 10.455 9.445 1.00 45.66 85 PRO A O 1
ATOM 710 N N . GLU A 1 86 ? -15.966 8.753 10.683 1.00 44.03 86 GLU A N 1
ATOM 711 C CA . GLU A 1 86 ? -16.299 9.547 11.864 1.00 44.03 86 GLU A CA 1
ATOM 712 C C . GLU A 1 86 ? -15.028 9.852 12.684 1.00 44.03 86 GLU A C 1
ATOM 714 O O . GLU A 1 86 ? -15.068 10.126 13.877 1.00 44.03 86 GLU A O 1
ATOM 719 N N . ALA A 1 87 ? -13.854 9.895 12.052 1.00 45.50 87 ALA A N 1
ATOM 720 C CA . ALA A 1 87 ? -12.777 10.742 12.507 1.00 45.50 87 ALA A CA 1
ATOM 721 C C . ALA A 1 87 ? -13.131 12.168 12.083 1.00 45.50 87 ALA A C 1
ATOM 723 O O . ALA A 1 87 ? -12.570 12.725 11.136 1.00 45.50 87 ALA A O 1
ATOM 724 N N . ALA A 1 88 ? -14.080 12.761 12.819 1.00 44.69 88 ALA A N 1
ATOM 725 C CA . ALA A 1 88 ? -14.148 14.199 12.988 1.00 44.69 88 ALA A CA 1
ATOM 726 C C . ALA A 1 88 ? -12.707 14.695 13.012 1.00 44.69 88 ALA A C 1
ATOM 728 O O . ALA A 1 88 ? -11.919 14.250 13.853 1.00 44.69 88 ALA A O 1
ATOM 729 N N . SER A 1 89 ? -12.347 15.534 12.041 1.00 50.41 89 SER A N 1
ATOM 730 C CA . SER A 1 89 ? -11.116 16.299 12.099 1.00 50.41 89 SER A CA 1
ATOM 731 C C . SER A 1 89 ? -11.125 16.965 13.465 1.00 50.41 89 SER A C 1
ATOM 733 O O . SER A 1 89 ? -11.817 17.959 13.675 1.00 50.41 89 SER A O 1
ATOM 735 N N . LYS A 1 90 ? -10.438 16.366 14.442 1.00 53.84 90 LYS A N 1
ATOM 736 C CA . LYS A 1 90 ? -10.221 16.972 15.744 1.00 53.84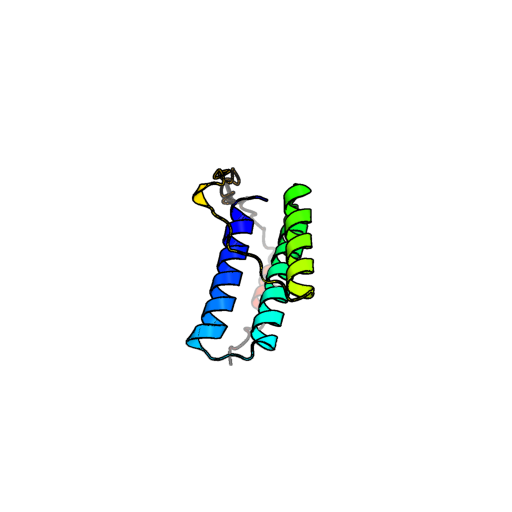 90 LYS A CA 1
ATOM 737 C C . LYS A 1 90 ? -9.183 18.042 15.475 1.00 53.84 90 LYS A C 1
ATOM 739 O O . LYS A 1 90 ? -8.010 17.889 15.793 1.00 53.84 90 LYS A O 1
ATOM 744 N N . THR A 1 91 ? -9.614 19.116 14.819 1.00 60.66 91 THR A N 1
ATOM 745 C CA . THR A 1 91 ? -8.955 20.400 14.917 1.00 60.66 91 THR A CA 1
ATOM 746 C C . THR A 1 91 ? -8.903 20.674 16.408 1.00 60.66 91 THR A C 1
ATOM 748 O O . THR A 1 91 ? -9.920 20.967 17.037 1.00 60.66 91 THR A O 1
ATOM 751 N N . VAL A 1 92 ? -7.727 20.475 16.998 1.00 59.50 92 VAL A N 1
ATOM 752 C CA . VAL A 1 92 ? -7.462 20.844 18.382 1.00 59.50 92 VAL A CA 1
ATOM 753 C C . VAL A 1 92 ? -7.463 22.367 18.403 1.00 59.50 92 VAL A C 1
ATOM 755 O O . VAL A 1 92 ? -6.449 23.021 18.183 1.00 59.50 92 VAL A O 1
ATOM 758 N N . MET A 1 93 ? -8.648 22.944 18.566 1.00 59.59 93 MET A N 1
ATOM 759 C CA . MET A 1 93 ? -8.806 24.366 18.804 1.00 59.59 93 MET A CA 1
ATOM 760 C C . MET A 1 93 ? -8.389 24.622 20.249 1.00 59.59 93 MET A C 1
ATOM 762 O O . MET A 1 93 ? -9.011 24.110 21.180 1.00 59.59 93 MET A O 1
ATOM 766 N N . PHE A 1 94 ? -7.345 25.423 20.449 1.00 59.69 94 PHE A N 1
ATOM 767 C CA . PHE A 1 94 ? -7.033 25.966 21.766 1.00 59.69 94 PHE A CA 1
ATOM 768 C C . PHE A 1 94 ? -8.148 26.940 22.168 1.00 59.69 94 PHE A C 1
ATOM 770 O O . PHE A 1 94 ? -8.111 28.127 21.843 1.00 59.69 94 PHE A O 1
ATOM 777 N N . PHE A 1 95 ? -9.173 26.445 22.862 1.00 49.97 95 PHE A N 1
ATOM 778 C CA . PHE A 1 95 ? -10.194 27.297 23.460 1.00 49.97 95 PHE A CA 1
ATOM 779 C C . PHE A 1 95 ? -9.596 27.999 24.677 1.00 49.97 95 PHE A C 1
ATOM 781 O O . PHE A 1 95 ? -9.405 27.379 25.717 1.00 49.97 95 PHE A O 1
ATOM 788 N N . LYS A 1 96 ? -9.325 29.302 24.522 1.00 60.72 96 LYS A N 1
ATOM 789 C CA . LYS A 1 96 ? -8.746 30.197 25.538 1.00 60.72 96 LYS A CA 1
ATOM 790 C C . LYS A 1 96 ? -7.364 29.725 26.018 1.00 60.72 96 LYS A C 1
ATOM 792 O O . LYS A 1 96 ? -7.285 29.008 27.014 1.00 60.72 96 LYS A O 1
ATOM 797 N N . PRO A 1 97 ? -6.262 30.141 25.365 1.00 59.88 97 PRO A N 1
ATOM 798 C CA . PRO A 1 97 ? -4.943 29.933 25.948 1.00 59.88 97 PRO A CA 1
ATOM 799 C C . PRO A 1 97 ? -4.926 30.555 27.348 1.00 59.88 97 PRO A C 1
ATOM 801 O O . PRO A 1 97 ? -5.287 31.722 27.521 1.00 59.88 97 PRO A O 1
ATOM 804 N N . LEU A 1 98 ? -4.565 29.757 28.352 1.00 66.56 98 LEU A N 1
ATOM 805 C CA . LEU A 1 98 ? -4.384 30.243 29.710 1.00 66.56 98 LEU A CA 1
ATOM 806 C C . LEU A 1 98 ? -3.220 31.240 29.665 1.00 66.56 98 LEU A C 1
ATOM 808 O O . LEU A 1 98 ? -2.071 30.849 29.462 1.00 66.56 98 LEU A O 1
ATOM 812 N N . ALA A 1 99 ? -3.520 32.535 29.760 1.00 69.38 99 ALA A N 1
ATOM 813 C CA . ALA A 1 99 ? -2.493 33.562 29.809 1.00 69.38 99 ALA A CA 1
ATOM 814 C C . ALA A 1 99 ? -1.739 33.413 31.136 1.00 69.38 99 ALA A C 1
ATOM 816 O O . ALA A 1 99 ? -2.256 33.760 32.195 1.00 69.38 99 ALA A O 1
ATOM 817 N N . VAL A 1 100 ? -0.533 32.849 31.080 1.00 66.12 100 VAL A N 1
ATOM 818 C CA . VAL A 1 100 ? 0.362 32.769 32.235 1.00 66.12 100 VAL A CA 1
ATOM 819 C C . VAL A 1 100 ? 1.150 34.072 32.290 1.00 66.12 100 VAL A C 1
ATOM 821 O O . VAL A 1 100 ? 2.091 34.279 31.526 1.00 66.12 100 VAL A O 1
ATOM 824 N N . THR A 1 101 ? 0.752 34.980 33.175 1.00 66.81 101 THR A N 1
ATOM 825 C CA . THR A 1 101 ? 1.567 36.141 33.540 1.00 66.81 101 THR A CA 1
ATOM 826 C C . THR A 1 101 ? 2.676 35.683 34.475 1.00 66.81 101 THR A C 1
ATOM 828 O O . THR A 1 101 ? 2.415 35.272 35.603 1.00 66.81 101 THR A O 1
ATOM 831 N N . VAL A 1 102 ? 3.915 35.734 33.995 1.00 72.25 102 VAL A N 1
ATOM 832 C CA . VAL A 1 102 ? 5.104 35.522 34.823 1.00 72.25 102 VAL A CA 1
ATOM 833 C C . VAL A 1 102 ? 5.526 36.878 35.376 1.00 72.25 102 VAL A C 1
ATOM 835 O O . VAL A 1 102 ? 5.849 37.781 34.603 1.00 72.25 102 VAL A O 1
ATOM 838 N N . GLU A 1 103 ? 5.530 37.031 36.699 1.00 74.44 103 GLU A N 1
ATOM 839 C CA . GLU A 1 103 ? 6.145 38.199 37.327 1.00 74.44 103 GLU A CA 1
ATOM 840 C C . GLU A 1 103 ? 7.665 38.048 37.263 1.00 74.44 103 GLU A C 1
ATOM 842 O O . GLU A 1 103 ? 8.261 37.168 37.883 1.00 74.44 103 GLU A O 1
ATOM 847 N N . VAL A 1 104 ? 8.294 38.875 36.431 1.00 73.19 104 VAL A N 1
ATOM 848 C CA . VAL A 1 104 ? 9.743 38.859 36.234 1.00 73.19 104 VAL A CA 1
ATOM 849 C C . VAL A 1 104 ? 10.392 39.631 37.376 1.00 73.19 104 VAL A C 1
ATOM 851 O O . VAL A 1 104 ? 10.179 40.838 37.506 1.00 73.19 104 VAL A O 1
ATOM 854 N N . THR A 1 105 ? 11.217 38.960 38.182 1.00 77.12 105 THR A N 1
ATOM 855 C CA . THR A 1 105 ? 12.032 39.658 39.182 1.00 77.12 105 THR A CA 1
ATOM 856 C C . THR A 1 105 ? 13.144 40.470 38.500 1.00 77.12 105 THR A C 1
ATOM 858 O O . THR A 1 105 ? 13.594 40.124 37.399 1.00 77.12 105 THR A O 1
ATOM 861 N N . PRO A 1 106 ? 13.636 41.554 39.128 1.00 72.12 106 PRO A N 1
ATOM 862 C CA . PRO A 1 106 ? 14.703 42.381 38.560 1.00 72.12 106 PRO A CA 1
ATOM 863 C C . PRO A 1 106 ? 15.966 41.584 38.193 1.00 72.12 106 PRO A C 1
ATOM 865 O O . PRO A 1 106 ? 16.618 41.886 37.192 1.00 72.12 106 PRO A O 1
ATOM 868 N N . GLU A 1 107 ? 16.281 40.532 38.955 1.00 74.44 107 GLU A N 1
ATOM 869 C CA . GLU A 1 107 ? 17.436 39.659 38.712 1.00 74.44 107 GLU A CA 1
ATOM 870 C C . GLU A 1 107 ? 17.260 38.813 37.441 1.00 74.44 107 GLU A C 1
ATOM 872 O O . GLU A 1 107 ? 18.191 38.690 36.639 1.00 74.44 107 GLU A O 1
ATOM 877 N N . MET A 1 108 ? 16.049 38.298 37.192 1.00 73.12 108 MET A N 1
ATOM 878 C CA . MET A 1 108 ? 15.723 37.557 35.966 1.00 73.12 108 MET A CA 1
ATOM 879 C C . MET A 1 108 ? 15.813 38.450 34.721 1.00 73.12 108 MET A C 1
ATOM 881 O O . MET A 1 108 ? 16.300 38.020 33.672 1.00 73.12 108 MET A O 1
ATOM 885 N N . LEU A 1 109 ? 15.413 39.721 34.836 1.00 73.44 109 LEU A N 1
ATOM 886 C CA . LEU A 1 109 ? 15.555 40.700 33.754 1.00 73.44 109 LEU A CA 1
ATOM 887 C C . LEU A 1 109 ? 17.033 40.968 33.422 1.00 73.44 109 LEU A C 1
ATOM 889 O O . LEU A 1 109 ? 17.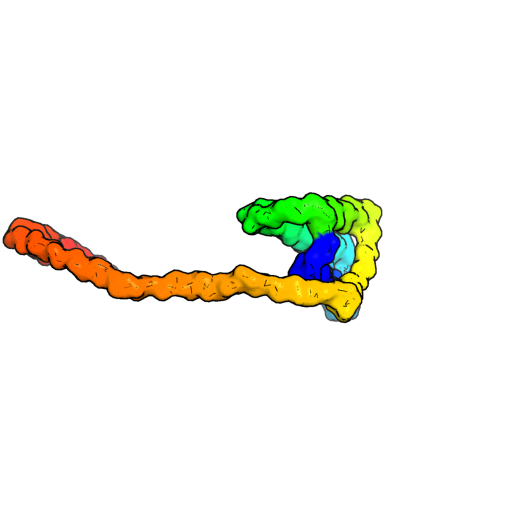392 41.162 32.257 1.00 73.44 109 LEU A O 1
ATOM 893 N N . GLN A 1 110 ? 17.898 40.986 34.436 1.00 71.12 110 GLN A N 1
ATOM 894 C CA . GLN A 1 110 ? 19.327 41.233 34.257 1.00 71.12 110 GLN A CA 1
ATOM 895 C C . GLN A 1 110 ? 20.018 40.062 33.546 1.00 71.12 110 GLN A C 1
ATOM 897 O O . GLN A 1 110 ? 20.830 40.294 32.650 1.00 71.12 110 GLN A O 1
ATOM 902 N N . GLN A 1 111 ? 19.628 38.825 33.863 1.00 70.06 111 GLN A N 1
ATOM 903 C CA . GLN A 1 111 ? 20.108 37.615 33.185 1.00 70.06 111 GLN A CA 1
ATOM 904 C C . GLN A 1 111 ? 19.713 37.587 31.699 1.00 70.06 111 GLN A C 1
ATOM 906 O O . GLN A 1 111 ? 20.542 37.294 30.839 1.00 70.06 111 GLN A O 1
ATOM 911 N N . LEU A 1 112 ? 18.479 37.985 31.367 1.00 67.38 112 LEU A N 1
ATOM 912 C CA . LEU A 1 112 ? 18.012 38.061 29.975 1.00 67.38 112 LEU A CA 1
ATOM 913 C C . LEU A 1 112 ? 18.780 39.097 29.142 1.00 67.38 112 LEU A C 1
ATOM 915 O O . LEU A 1 112 ? 19.053 38.867 27.965 1.00 67.38 112 LEU A O 1
ATOM 919 N N . LYS A 1 113 ? 19.173 40.225 29.746 1.00 66.19 113 LYS A N 1
ATOM 920 C CA . LYS A 1 113 ? 19.989 41.255 29.078 1.00 66.19 113 LYS A CA 1
ATOM 921 C C . LYS A 1 113 ? 21.433 40.815 28.820 1.00 66.19 113 LYS A C 1
ATOM 923 O O . LYS A 1 113 ? 22.074 41.377 27.937 1.00 66.19 113 LYS A O 1
ATOM 928 N N . GLN A 1 114 ? 21.940 39.845 29.581 1.00 65.12 114 GLN A N 1
ATOM 929 C CA . GLN A 1 114 ? 23.305 39.327 29.450 1.00 65.12 114 GLN A CA 1
ATOM 930 C C . GLN A 1 114 ? 23.420 38.152 28.475 1.00 65.12 114 GLN A C 1
ATOM 932 O O . GLN A 1 114 ? 24.536 37.739 28.164 1.00 65.12 114 GLN A O 1
ATOM 937 N N . SER A 1 115 ? 22.302 37.635 27.954 1.00 50.44 115 SER A N 1
ATOM 938 C CA . SER A 1 115 ? 22.352 36.585 26.940 1.00 50.44 115 SER A CA 1
ATOM 939 C C . SER A 1 115 ? 23.050 37.124 25.682 1.00 50.44 115 SER A C 1
ATOM 941 O O . SER A 1 115 ? 22.566 38.093 25.084 1.00 50.44 115 SER A O 1
ATOM 943 N N . PRO A 1 116 ? 24.181 36.537 25.245 1.00 54.84 116 PRO A N 1
ATOM 944 C CA . PRO A 1 116 ? 24.871 37.003 24.056 1.00 54.84 116 PRO A CA 1
ATOM 945 C C . PRO A 1 116 ? 23.940 36.849 22.854 1.00 54.84 116 PRO A C 1
ATOM 947 O O . PRO A 1 116 ? 23.395 35.774 22.595 1.00 54.84 116 PRO A O 1
ATOM 950 N N . ARG A 1 117 ? 23.745 37.943 22.108 1.00 52.59 117 ARG A N 1
ATOM 951 C CA . ARG A 1 117 ? 23.113 37.890 20.789 1.00 52.59 117 ARG A CA 1
ATOM 952 C C . ARG A 1 117 ? 23.944 36.933 19.943 1.00 52.59 117 ARG A C 1
ATOM 954 O O . ARG A 1 117 ? 25.078 37.253 19.597 1.00 52.59 117 ARG A O 1
ATOM 961 N N . CYS A 1 118 ? 23.384 35.771 19.622 1.00 47.25 118 CYS A N 1
ATOM 962 C CA . CYS A 1 118 ? 23.937 34.893 18.606 1.00 47.25 118 CYS A CA 1
ATOM 963 C C . CYS A 1 118 ? 23.979 35.702 17.299 1.00 47.25 118 CYS A C 1
ATOM 965 O O . CYS A 1 118 ? 22.941 35.985 16.696 1.00 47.25 118 CYS A O 1
ATOM 967 N N . GLN A 1 119 ? 25.165 36.190 16.930 1.00 52.97 119 GLN A N 1
ATOM 968 C CA . GLN A 1 119 ? 25.387 36.826 15.641 1.00 52.97 119 GLN A CA 1
ATOM 969 C C . GLN A 1 119 ? 25.169 35.749 14.581 1.00 52.97 119 GLN A C 1
ATOM 971 O O . GLN A 1 119 ? 25.924 34.782 14.509 1.00 52.97 119 GLN A O 1
ATOM 976 N N . ARG A 1 120 ? 24.103 35.910 13.790 1.00 49.16 120 ARG A N 1
ATOM 977 C CA . ARG A 1 120 ? 23.898 35.141 12.564 1.00 49.16 120 ARG A CA 1
ATOM 978 C C . ARG A 1 120 ? 25.100 35.412 11.654 1.00 49.16 120 ARG A C 1
ATOM 980 O O . ARG A 1 120 ? 25.275 36.550 11.221 1.00 49.16 120 ARG A O 1
ATOM 987 N N . ARG A 1 121 ? 25.942 34.400 11.449 1.00 44.06 121 ARG A N 1
ATOM 988 C CA . ARG A 1 121 ? 26.797 34.309 10.263 1.00 44.06 121 ARG A CA 1
ATOM 989 C C . ARG A 1 121 ? 25.980 33.741 9.117 1.00 44.06 121 ARG A C 1
ATOM 991 O O . ARG A 1 121 ? 25.113 32.888 9.408 1.00 44.06 121 ARG A O 1
#